Protein AF-A0A0L6VJB7-F1 (afdb_monomer_lite)

Organism: NCBI:txid27349

Foldseek 3Di:
DDDPDPVPVVPQLVDPPDDDPDDDDPVRVVVNVVVVVVVCVVPPDDPPDDWDWDADPVDNVHTPDIDDDDDPVRDDPVRVVVVCVVVVVVVVCVVVDPPPDD

Secondary structure (DSSP, 8-state):
-----GGGSTTSTT-TT----SPPPHHHHHHHHHHHHHHHHHH----SSS-EEEEETTEEEEEEEEE----GGGS-HHHHHHHHHHHHHHHHGGGGSPP---

pLDDT: mean 72.62, std 17.59, range [33.88, 93.62]

Radius of gyration: 21.63 Å; chains: 1; bounding box: 51×45×47 Å

Sequence (102 aa):
GSSINHSTCTLLYLNENLKPKCHPTPEEVSQGVTGACQKVDSTFFLLNSGRCVITDPKDFKSIIAVIEFTPWKQQTEKDKDNMNVLTTFLHGSKEFINPVAS

Structure (mmCIF, N/CA/C/O backbone):
data_AF-A0A0L6VJB7-F1
#
_entry.id   AF-A0A0L6VJB7-F1
#
loop_
_atom_site.group_PDB
_atom_site.id
_atom_site.type_symbol
_atom_site.label_atom_id
_atom_site.label_alt_id
_atom_site.label_comp_id
_atom_site.label_asym_id
_atom_site.label_entity_id
_atom_site.label_seq_id
_atom_site.pdbx_PDB_ins_code
_atom_site.Cartn_x
_atom_site.Cartn_y
_atom_site.Cartn_z
_atom_site.occupancy
_atom_site.B_iso_or_equiv
_atom_site.auth_seq_id
_atom_site.auth_comp_id
_atom_site.auth_asym_id
_atom_site.auth_atom_id
_atom_site.pdbx_PDB_model_num
ATOM 1 N N . GLY A 1 1 ? 36.037 -25.175 -31.353 1.00 33.88 1 GLY A N 1
ATOM 2 C CA . GLY A 1 1 ? 36.262 -25.296 -29.905 1.00 33.88 1 GLY A CA 1
ATOM 3 C C . GLY A 1 1 ? 35.439 -24.243 -29.207 1.00 33.88 1 GLY A C 1
ATOM 4 O O . GLY A 1 1 ? 35.613 -23.080 -29.530 1.00 33.88 1 GLY A O 1
ATOM 5 N N . SER A 1 2 ? 34.544 -24.698 -28.330 1.00 35.78 2 SER A N 1
ATOM 6 C CA . SER A 1 2 ? 33.689 -23.959 -27.386 1.00 35.78 2 SER A CA 1
ATOM 7 C C . SER A 1 2 ? 32.678 -22.954 -27.949 1.00 35.78 2 SER A C 1
ATOM 9 O O . SER A 1 2 ? 32.919 -21.755 -28.031 1.00 35.78 2 SER A O 1
ATOM 11 N N . SER A 1 3 ? 31.493 -23.495 -28.250 1.00 35.69 3 SER A N 1
ATOM 12 C CA . SER A 1 3 ? 30.220 -22.774 -28.307 1.00 35.69 3 SER A CA 1
ATOM 13 C C . SER A 1 3 ? 29.895 -22.236 -26.910 1.00 35.69 3 SER A C 1
ATOM 15 O O . SER A 1 3 ? 29.825 -23.008 -25.952 1.00 35.69 3 SER A O 1
ATOM 17 N N . ILE A 1 4 ? 29.753 -20.919 -26.768 1.00 42.94 4 ILE A N 1
ATOM 18 C CA . ILE A 1 4 ? 29.340 -20.296 -25.508 1.00 42.94 4 ILE A CA 1
ATOM 19 C C . ILE A 1 4 ? 27.820 -20.445 -25.439 1.00 42.94 4 ILE A C 1
ATOM 21 O O . ILE A 1 4 ? 27.083 -19.818 -26.197 1.00 42.94 4 ILE A O 1
ATOM 25 N N . ASN A 1 5 ? 27.365 -21.357 -24.583 1.00 38.28 5 ASN A N 1
ATOM 26 C CA . ASN A 1 5 ? 25.966 -21.740 -24.465 1.00 38.28 5 ASN A CA 1
ATOM 27 C C . ASN A 1 5 ? 25.083 -20.542 -24.074 1.00 38.28 5 ASN A C 1
ATOM 29 O O . ASN A 1 5 ? 25.275 -19.916 -23.027 1.00 38.28 5 ASN A O 1
ATOM 33 N N . HIS A 1 6 ? 24.060 -20.311 -24.899 1.00 39.84 6 HIS A N 1
ATOM 34 C CA . HIS A 1 6 ? 22.953 -19.360 -24.731 1.00 39.84 6 HIS A CA 1
ATOM 35 C C . HIS A 1 6 ? 22.259 -19.450 -23.352 1.00 39.84 6 HIS A C 1
ATOM 37 O O . HIS A 1 6 ? 21.656 -18.490 -22.889 1.00 39.84 6 HIS A O 1
ATOM 43 N N . SER A 1 7 ? 22.412 -20.572 -22.641 1.00 38.09 7 SER A N 1
ATOM 44 C CA . SER A 1 7 ? 21.884 -20.799 -21.288 1.00 38.09 7 SER A CA 1
ATOM 45 C C . SER A 1 7 ? 22.552 -19.981 -20.175 1.00 38.09 7 SER A C 1
ATOM 47 O O . SER A 1 7 ? 22.077 -20.010 -19.045 1.00 38.09 7 SER A O 1
ATOM 49 N N . THR A 1 8 ? 23.651 -19.270 -20.449 1.00 38.50 8 THR A N 1
ATOM 50 C CA . THR A 1 8 ? 24.414 -18.575 -19.391 1.00 38.50 8 THR A CA 1
ATOM 51 C C . THR A 1 8 ? 23.877 -17.166 -19.090 1.00 38.50 8 THR A C 1
ATOM 53 O O . THR A 1 8 ? 24.122 -16.646 -18.005 1.00 38.50 8 THR A O 1
ATOM 56 N N . CYS A 1 9 ? 23.105 -16.554 -20.000 1.00 38.06 9 CYS A N 1
ATOM 57 C CA . CYS A 1 9 ? 22.503 -15.229 -19.775 1.00 38.06 9 CYS A CA 1
ATOM 58 C C . CYS A 1 9 ? 21.233 -15.285 -18.908 1.00 38.06 9 CYS A C 1
ATOM 60 O O . CYS A 1 9 ? 20.973 -14.371 -18.131 1.00 38.06 9 CYS A O 1
ATOM 62 N N . THR A 1 10 ? 20.484 -16.391 -18.968 1.00 41.41 10 THR A N 1
ATOM 63 C CA . THR A 1 10 ? 19.161 -16.540 -18.334 1.00 41.41 10 THR A CA 1
ATOM 64 C C . THR A 1 10 ? 19.188 -16.476 -16.798 1.00 41.41 10 THR A C 1
ATOM 66 O O . THR A 1 10 ? 18.162 -16.225 -16.175 1.00 41.41 10 THR A O 1
ATOM 69 N N . LEU A 1 11 ? 20.345 -16.662 -16.152 1.00 39.66 11 LEU A N 1
ATOM 70 C CA . LEU A 1 11 ? 20.446 -16.723 -14.684 1.00 39.66 11 LEU A CA 1
ATOM 71 C C . LEU A 1 11 ? 20.785 -15.387 -13.999 1.00 39.66 11 LEU A C 1
ATOM 73 O O . LEU A 1 11 ? 20.870 -15.341 -12.772 1.00 39.66 11 LEU A O 1
ATOM 77 N N . LEU A 1 12 ? 20.977 -14.298 -14.748 1.00 44.28 12 LEU A N 1
ATOM 78 C CA . LEU A 1 12 ? 21.429 -13.022 -14.176 1.00 44.28 12 LEU A CA 1
ATOM 79 C C . LEU A 1 12 ? 20.311 -12.196 -13.522 1.00 44.28 12 LEU A C 1
ATOM 81 O O . LEU A 1 12 ? 20.590 -11.444 -12.594 1.00 44.28 12 LEU A O 1
ATOM 85 N N . TYR A 1 13 ? 19.056 -12.357 -13.946 1.00 46.03 13 TYR A N 1
ATOM 86 C CA . TYR A 1 13 ? 17.953 -11.490 -13.503 1.00 46.03 13 TYR A CA 1
ATOM 87 C C . TYR A 1 13 ? 17.286 -11.895 -12.180 1.00 46.03 13 TYR A C 1
ATOM 89 O O . TYR A 1 13 ? 16.488 -11.133 -11.640 1.00 46.03 13 TYR A O 1
ATOM 97 N N . LEU A 1 14 ? 17.626 -13.066 -11.633 1.00 46.97 14 LEU A N 1
ATOM 98 C CA . LEU A 1 14 ? 17.091 -13.558 -10.355 1.00 46.97 14 LEU A CA 1
ATOM 99 C C . LEU A 1 14 ? 18.113 -13.518 -9.212 1.00 46.97 14 LEU A C 1
ATOM 101 O O . LEU A 1 14 ? 17.798 -13.928 -8.098 1.00 46.97 14 LEU A O 1
ATOM 105 N N . ASN A 1 15 ? 19.338 -13.052 -9.470 1.00 47.66 15 ASN A N 1
ATOM 106 C CA . ASN A 1 15 ? 20.396 -13.034 -8.470 1.00 47.66 15 ASN A CA 1
ATOM 107 C C . ASN A 1 15 ? 20.751 -11.593 -8.096 1.00 47.66 15 ASN A C 1
ATOM 109 O O . ASN A 1 15 ? 21.441 -10.897 -8.838 1.00 47.66 15 ASN A O 1
ATOM 113 N N . GLU A 1 16 ? 20.326 -11.181 -6.903 1.00 54.50 16 GLU A N 1
ATOM 114 C CA . GLU A 1 16 ? 20.567 -9.852 -6.317 1.00 54.50 16 GLU A CA 1
ATOM 115 C C . GLU A 1 16 ? 22.069 -9.503 -6.190 1.00 54.50 16 GLU A C 1
ATOM 117 O O . GLU A 1 16 ? 22.433 -8.355 -5.942 1.00 54.50 16 GLU A O 1
ATOM 122 N N . ASN A 1 17 ? 22.958 -10.481 -6.406 1.00 52.81 17 ASN A N 1
ATOM 123 C CA . ASN A 1 17 ? 24.410 -10.351 -6.285 1.00 52.81 17 ASN A CA 1
ATOM 124 C C . ASN A 1 17 ? 25.148 -10.052 -7.604 1.00 52.81 17 ASN A C 1
ATOM 126 O O . ASN A 1 17 ? 26.373 -9.919 -7.592 1.00 52.81 17 ASN A O 1
ATOM 130 N N . LEU A 1 18 ? 24.458 -9.963 -8.747 1.00 56.03 18 LEU A N 1
ATOM 131 C CA . LEU A 1 18 ? 25.106 -9.761 -10.048 1.00 56.03 18 LEU A CA 1
ATOM 132 C C . LEU A 1 18 ? 24.695 -8.417 -10.662 1.00 56.03 18 LEU A C 1
ATOM 134 O O . LEU A 1 18 ? 23.558 -8.224 -11.077 1.00 56.03 18 LEU A O 1
ATOM 138 N N . LYS A 1 19 ? 25.644 -7.473 -10.752 1.00 55.19 19 LYS A N 1
ATOM 139 C CA . LYS A 1 19 ? 25.450 -6.223 -11.507 1.00 55.19 19 LYS A CA 1
ATOM 140 C C . LYS A 1 19 ? 25.406 -6.539 -13.011 1.00 55.19 19 LYS A C 1
ATOM 142 O O . LYS A 1 19 ? 26.414 -7.037 -13.527 1.00 55.19 19 LYS A O 1
ATOM 147 N N . PRO A 1 20 ? 24.308 -6.234 -13.729 1.00 56.81 20 PRO A N 1
ATOM 148 C CA . PRO A 1 20 ? 24.241 -6.479 -15.162 1.00 56.81 20 PRO A CA 1
ATOM 149 C C . PRO A 1 20 ? 25.257 -5.592 -15.893 1.00 56.81 20 PRO A C 1
ATOM 151 O O . PRO A 1 20 ? 25.328 -4.387 -15.657 1.00 56.81 20 PRO A O 1
ATOM 154 N N . LYS A 1 21 ? 26.067 -6.197 -16.769 1.00 60.19 21 LYS A N 1
ATOM 155 C CA . LYS A 1 21 ? 27.080 -5.497 -17.584 1.00 60.19 21 LYS A CA 1
ATOM 156 C C . LYS A 1 21 ? 26.555 -5.031 -18.950 1.00 60.19 21 LYS A C 1
ATOM 158 O O . LYS A 1 21 ? 27.273 -4.321 -19.646 1.00 60.19 21 LYS A O 1
ATOM 163 N N . CYS A 1 22 ? 25.338 -5.424 -19.327 1.00 62.84 22 CYS A N 1
ATOM 164 C CA . CYS A 1 22 ? 24.726 -5.154 -20.630 1.00 62.84 22 CYS A CA 1
ATOM 165 C C . CYS A 1 22 ? 23.271 -4.696 -20.458 1.00 62.84 22 CYS A C 1
ATOM 167 O O . CYS A 1 22 ? 22.633 -5.033 -19.460 1.00 62.84 22 CYS A O 1
ATOM 169 N N . HIS A 1 23 ? 22.756 -3.945 -21.437 1.00 67.88 23 HIS A N 1
ATOM 170 C CA . HIS A 1 23 ? 21.336 -3.596 -21.495 1.00 67.88 23 HIS A CA 1
ATOM 171 C C . HIS A 1 23 ? 20.483 -4.864 -21.671 1.00 67.88 23 HIS A C 1
ATOM 173 O O . HIS A 1 23 ? 20.871 -5.727 -22.461 1.00 67.88 23 HIS A O 1
ATOM 179 N N . PRO A 1 24 ? 19.341 -4.975 -20.974 1.00 70.38 24 PRO A N 1
ATOM 180 C CA . PRO A 1 24 ? 18.446 -6.111 -21.125 1.00 70.38 24 PRO A CA 1
ATOM 181 C C . PRO A 1 24 ? 17.791 -6.134 -22.506 1.00 70.38 24 PRO A C 1
ATOM 183 O O . PRO A 1 24 ? 17.451 -5.099 -23.083 1.00 70.38 24 PRO A O 1
ATOM 186 N N . THR A 1 25 ? 17.597 -7.338 -23.021 1.00 82.06 25 THR A N 1
ATOM 187 C CA . THR A 1 25 ? 16.828 -7.614 -24.233 1.00 82.06 25 THR A CA 1
ATOM 188 C C . THR A 1 25 ? 15.324 -7.425 -23.986 1.00 82.06 25 THR A C 1
ATOM 190 O O . THR A 1 25 ? 14.865 -7.528 -22.844 1.00 82.06 25 THR A O 1
ATOM 193 N N . PRO A 1 26 ? 14.510 -7.195 -25.036 1.00 81.50 26 PRO A N 1
ATOM 194 C CA . PRO A 1 26 ? 13.053 -7.104 -24.891 1.00 81.50 26 PRO A CA 1
ATOM 195 C C . PRO A 1 26 ? 12.424 -8.339 -24.227 1.00 81.50 26 PRO A C 1
ATOM 197 O O . PRO A 1 26 ? 11.453 -8.218 -23.482 1.00 81.50 26 PRO A O 1
ATOM 200 N N . GLU A 1 27 ? 12.995 -9.521 -24.463 1.00 79.81 27 GLU A N 1
ATOM 201 C CA . GLU A 1 27 ? 12.545 -10.776 -23.861 1.00 79.81 27 GLU A CA 1
ATOM 202 C C . GLU A 1 27 ? 12.854 -10.834 -22.357 1.00 79.81 27 GLU A C 1
ATOM 204 O O . GLU A 1 27 ? 11.973 -11.172 -21.571 1.00 79.81 27 GLU A O 1
ATOM 209 N N . GLU A 1 28 ? 14.054 -10.425 -21.931 1.00 76.75 28 GLU A N 1
ATOM 210 C CA . GLU A 1 28 ? 14.415 -10.335 -20.507 1.00 76.75 28 GLU A CA 1
ATOM 211 C C . GLU A 1 28 ? 13.544 -9.316 -19.762 1.00 76.75 28 GLU A C 1
ATOM 213 O O . GLU A 1 28 ? 13.117 -9.572 -18.636 1.00 76.75 28 GLU A O 1
ATOM 218 N N . VAL A 1 29 ? 13.218 -8.186 -20.400 1.00 79.56 29 VAL A N 1
ATOM 219 C CA . VAL A 1 29 ? 12.262 -7.216 -19.847 1.00 79.56 29 VAL A CA 1
ATOM 220 C C . VAL A 1 29 ? 10.882 -7.856 -19.697 1.00 79.56 29 VAL A C 1
ATOM 222 O O . VAL A 1 29 ? 10.280 -7.754 -18.633 1.00 79.56 29 VAL A O 1
ATOM 225 N N . SER A 1 30 ? 10.391 -8.560 -20.719 1.00 77.62 30 SER A N 1
ATOM 226 C CA . SER A 1 30 ? 9.087 -9.233 -20.673 1.00 77.62 30 SER A CA 1
ATOM 227 C C . SER A 1 30 ? 9.020 -10.307 -19.579 1.00 77.62 30 SER A C 1
ATOM 229 O O . SER A 1 30 ? 8.049 -10.361 -18.820 1.00 77.62 30 SER A O 1
ATOM 231 N N . GLN A 1 31 ? 10.069 -11.119 -19.438 1.00 77.25 31 GLN A N 1
ATOM 232 C CA . GLN A 1 31 ? 10.175 -12.135 -18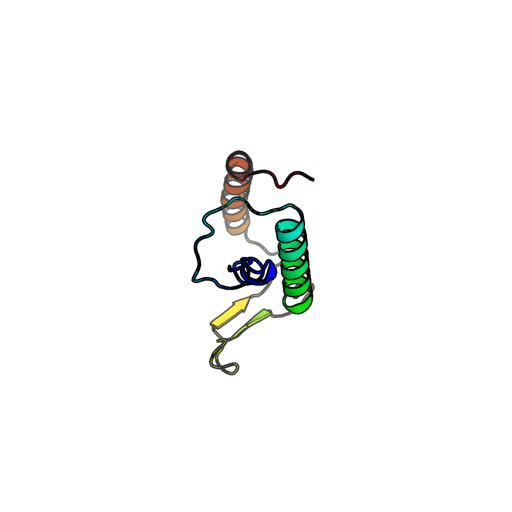.390 1.00 77.25 31 GLN A CA 1
ATOM 233 C C . GLN A 1 31 ? 10.258 -11.501 -16.997 1.00 77.25 31 GLN A C 1
ATOM 235 O O . GLN A 1 31 ? 9.559 -11.939 -16.082 1.00 77.25 31 GLN A O 1
ATOM 240 N N . GLY A 1 32 ? 11.052 -10.438 -16.840 1.00 79.94 32 GLY A N 1
ATOM 241 C CA . GLY A 1 32 ? 11.163 -9.690 -15.589 1.00 79.94 32 GLY A CA 1
ATOM 242 C C . GLY A 1 32 ? 9.839 -9.053 -15.167 1.00 79.94 32 GLY A C 1
ATOM 243 O O . GLY A 1 32 ? 9.436 -9.183 -14.012 1.00 79.94 32 GLY A O 1
ATOM 244 N N . VAL A 1 33 ? 9.121 -8.433 -16.109 1.00 79.31 33 VAL A N 1
ATOM 245 C CA . VAL A 1 33 ? 7.781 -7.870 -15.876 1.00 79.31 33 VAL A CA 1
ATOM 246 C C . VAL A 1 33 ? 6.795 -8.970 -15.491 1.00 79.31 33 VAL A C 1
ATOM 248 O O . VAL A 1 33 ? 6.096 -8.834 -14.492 1.00 79.31 33 VAL A O 1
ATOM 251 N N . THR A 1 34 ? 6.787 -10.094 -16.211 1.00 78.81 34 THR A N 1
ATOM 252 C CA . THR A 1 34 ? 5.905 -11.233 -15.905 1.00 78.81 34 THR A CA 1
ATOM 253 C C . THR A 1 34 ? 6.168 -11.789 -14.503 1.00 78.81 34 THR A C 1
ATOM 255 O O . THR A 1 34 ? 5.228 -12.008 -13.740 1.00 78.81 34 THR A O 1
ATOM 258 N N . GLY A 1 35 ? 7.438 -11.968 -14.127 1.00 81.31 35 GLY A N 1
ATOM 259 C CA . GLY A 1 35 ? 7.818 -12.427 -12.790 1.00 81.31 35 GLY A CA 1
ATOM 260 C C . GLY A 1 35 ? 7.449 -11.427 -11.691 1.00 81.31 35 GLY A C 1
ATOM 261 O O . GLY A 1 35 ? 6.991 -11.826 -10.620 1.00 81.31 35 GLY A O 1
ATOM 262 N N . ALA A 1 36 ? 7.585 -10.125 -11.957 1.00 74.38 36 ALA A N 1
ATOM 263 C CA . ALA A 1 36 ? 7.147 -9.080 -11.037 1.00 74.38 36 ALA A CA 1
ATOM 264 C C . ALA A 1 36 ? 5.623 -9.099 -10.841 1.00 74.38 36 ALA A C 1
ATOM 266 O O . ALA A 1 36 ? 5.168 -9.063 -9.699 1.00 74.38 36 ALA A O 1
ATOM 267 N N . CYS A 1 37 ? 4.844 -9.231 -11.920 1.00 80.06 37 CYS A N 1
ATOM 268 C CA . CYS A 1 37 ? 3.387 -9.358 -11.853 1.00 80.06 37 CYS A CA 1
ATOM 269 C C . CYS A 1 37 ? 2.966 -10.583 -11.033 1.00 80.06 37 CYS A C 1
ATOM 271 O O . CYS A 1 37 ? 2.215 -10.436 -10.080 1.00 80.06 37 CYS A O 1
ATOM 273 N N . GLN A 1 38 ? 3.529 -11.765 -11.308 1.00 80.50 38 GLN A N 1
ATOM 274 C CA . GLN A 1 38 ? 3.230 -12.988 -10.546 1.00 80.50 38 GLN A CA 1
ATOM 275 C C . GLN A 1 38 ? 3.567 -12.855 -9.053 1.00 80.50 38 GLN A C 1
ATOM 277 O O . GLN A 1 38 ? 2.849 -13.367 -8.188 1.00 80.50 38 GLN A O 1
ATOM 282 N N . LYS A 1 39 ? 4.665 -12.163 -8.726 1.00 78.12 39 LYS A N 1
ATOM 283 C CA . LYS A 1 39 ? 5.044 -11.891 -7.337 1.00 78.12 39 LYS A CA 1
ATOM 284 C C . LYS A 1 39 ? 4.041 -10.958 -6.667 1.00 78.12 39 LYS A C 1
ATOM 286 O O . LYS A 1 39 ? 3.611 -11.257 -5.563 1.00 78.12 39 LYS A O 1
ATOM 291 N N . VAL A 1 40 ? 3.640 -9.875 -7.333 1.00 76.19 40 VAL A N 1
ATOM 292 C CA . VAL A 1 40 ? 2.602 -8.966 -6.827 1.00 76.19 40 VAL A CA 1
ATOM 293 C C . VAL A 1 40 ? 1.282 -9.711 -6.648 1.00 76.19 40 VAL A C 1
ATOM 295 O O . VAL A 1 40 ? 0.719 -9.648 -5.566 1.00 76.19 40 VAL A O 1
ATOM 298 N N . ASP A 1 41 ? 0.832 -10.494 -7.625 1.00 76.12 41 ASP A N 1
ATOM 299 C CA . ASP A 1 41 ? -0.437 -11.231 -7.541 1.00 76.12 41 ASP A CA 1
ATOM 300 C C . ASP A 1 41 ? -0.473 -12.234 -6.377 1.00 76.12 41 ASP A C 1
ATOM 302 O O . ASP A 1 41 ? -1.533 -12.502 -5.814 1.00 76.12 41 ASP A O 1
ATOM 306 N N . SER A 1 42 ? 0.682 -12.789 -5.999 1.00 74.94 42 SER A N 1
ATOM 307 C CA . SER A 1 42 ? 0.790 -13.772 -4.914 1.00 74.94 42 SER A CA 1
ATOM 308 C C . SER A 1 42 ? 1.062 -13.171 -3.532 1.00 74.94 42 SER A C 1
ATOM 310 O O . SER A 1 42 ? 0.819 -13.848 -2.532 1.00 74.94 42 SER A O 1
ATOM 312 N N . THR A 1 43 ? 1.557 -11.931 -3.439 1.00 69.81 43 THR A N 1
ATOM 313 C CA . THR A 1 43 ? 1.926 -11.304 -2.154 1.00 69.81 43 THR A CA 1
ATOM 314 C C . THR A 1 43 ? 1.153 -10.033 -1.828 1.00 69.81 43 THR A C 1
ATOM 316 O O . THR A 1 43 ? 1.148 -9.606 -0.671 1.00 69.81 43 THR A O 1
ATOM 319 N N . PHE A 1 44 ? 0.517 -9.405 -2.814 1.00 72.62 44 PHE A N 1
ATOM 320 C CA . PHE A 1 44 ? -0.249 -8.189 -2.618 1.00 72.62 44 PHE A CA 1
ATOM 321 C C . PHE A 1 44 ? -1.632 -8.522 -2.077 1.00 72.62 44 PHE A C 1
ATOM 323 O O . PHE A 1 44 ? -2.430 -9.220 -2.699 1.00 72.62 44 PHE A O 1
ATOM 330 N N . PHE A 1 45 ? -1.939 -7.948 -0.921 1.00 68.69 45 PHE A N 1
ATOM 331 C CA . PHE A 1 45 ? -3.262 -8.011 -0.329 1.00 68.69 45 PHE A CA 1
ATOM 332 C C . PHE A 1 45 ? -3.843 -6.605 -0.306 1.00 68.69 45 PHE A C 1
ATOM 334 O O . PHE A 1 45 ? -3.364 -5.733 0.421 1.00 68.69 45 PHE A O 1
ATOM 341 N N . LEU A 1 46 ? -4.883 -6.382 -1.110 1.00 66.50 46 LEU A N 1
ATOM 342 C CA . LEU A 1 46 ? -5.617 -5.126 -1.088 1.00 66.50 46 LEU A CA 1
ATOM 343 C C . LEU A 1 46 ? -6.416 -5.033 0.218 1.00 66.50 46 LEU A C 1
ATOM 345 O O . LEU A 1 46 ? -7.336 -5.815 0.469 1.00 66.50 46 LEU A O 1
ATOM 349 N N . LEU A 1 47 ? -6.060 -4.069 1.059 1.00 68.06 47 LEU A N 1
ATOM 350 C CA . LEU A 1 47 ? -6.709 -3.844 2.346 1.00 68.06 47 LEU A CA 1
ATOM 351 C C . LEU A 1 47 ? -8.023 -3.076 2.141 1.00 68.06 47 LEU A C 1
ATOM 353 O O . LEU A 1 47 ? -8.057 -1.853 2.223 1.00 68.06 47 LEU A O 1
ATOM 357 N N . ASN A 1 48 ? -9.112 -3.796 1.862 1.00 57.19 48 ASN A N 1
ATOM 358 C CA . ASN A 1 48 ? -10.441 -3.191 1.676 1.00 57.19 48 ASN A CA 1
ATOM 359 C C . ASN A 1 48 ? -11.168 -2.900 3.002 1.00 57.19 48 ASN A C 1
ATOM 361 O O . ASN A 1 48 ? -12.034 -2.030 3.059 1.00 57.19 48 ASN A O 1
ATOM 365 N N . SER A 1 49 ? -10.833 -3.630 4.068 1.00 58.72 49 SER A N 1
ATOM 366 C CA . SER A 1 49 ? -11.363 -3.447 5.425 1.00 58.72 49 SER A CA 1
ATOM 367 C C . SER A 1 49 ? -10.571 -4.301 6.417 1.00 58.72 49 SER A C 1
ATOM 369 O O . SER A 1 49 ? -10.097 -5.373 6.045 1.00 58.72 49 SER A O 1
ATOM 371 N N . GLY A 1 50 ? -10.495 -3.884 7.683 1.00 57.41 50 GLY A N 1
ATOM 372 C CA . GLY A 1 50 ? -9.925 -4.686 8.771 1.00 57.41 50 GLY A CA 1
ATOM 373 C C . GLY A 1 50 ? -8.616 -4.141 9.346 1.00 57.41 50 GLY A C 1
ATOM 374 O O . GLY A 1 50 ? -8.020 -3.198 8.832 1.00 57.41 50 GLY A O 1
ATOM 375 N N . ARG A 1 51 ? -8.197 -4.739 10.465 1.00 66.31 51 ARG A N 1
ATOM 376 C CA . ARG A 1 51 ? -6.947 -4.432 11.167 1.00 66.31 51 ARG A CA 1
ATOM 377 C C . ARG A 1 51 ? -5.794 -5.122 10.439 1.00 66.31 51 ARG A C 1
ATOM 379 O O . ARG A 1 51 ? -5.717 -6.348 10.455 1.00 66.31 51 ARG A O 1
ATOM 386 N N . CYS A 1 52 ? -4.912 -4.354 9.805 1.00 77.19 52 CYS A N 1
ATOM 387 C CA . CYS A 1 52 ? -3.726 -4.914 9.163 1.00 77.19 52 CYS A CA 1
ATOM 388 C C . CYS A 1 52 ? -2.632 -5.094 10.218 1.00 77.19 52 CYS A C 1
ATOM 390 O O . CYS A 1 52 ? -2.304 -4.160 10.945 1.00 77.19 52 CYS A O 1
ATOM 392 N N . VAL A 1 53 ? -2.100 -6.308 10.336 1.00 79.75 53 VAL A N 1
ATOM 393 C CA . VAL A 1 53 ? -1.047 -6.644 11.297 1.00 79.75 53 VAL A CA 1
ATOM 394 C C . VAL A 1 53 ? 0.200 -7.011 10.511 1.00 79.75 53 VAL A C 1
ATOM 396 O O . VAL A 1 53 ? 0.191 -7.961 9.734 1.00 79.75 53 VAL A O 1
ATOM 399 N N . ILE A 1 54 ? 1.264 -6.246 10.713 1.00 84.06 54 ILE A N 1
ATOM 400 C CA . ILE A 1 54 ? 2.594 -6.544 10.196 1.00 84.06 54 ILE A CA 1
ATOM 401 C C . ILE A 1 54 ? 3.311 -7.360 11.267 1.00 84.06 54 ILE A C 1
ATOM 403 O O . ILE A 1 54 ? 3.524 -6.873 12.378 1.00 84.06 54 ILE A O 1
ATOM 407 N N . THR A 1 55 ? 3.677 -8.595 10.940 1.00 88.44 55 THR A N 1
ATOM 408 C CA . THR A 1 55 ? 4.412 -9.510 11.825 1.00 88.44 55 THR A CA 1
ATOM 409 C C . THR A 1 55 ? 5.873 -9.633 11.412 1.00 88.44 55 THR A C 1
ATOM 411 O O . THR A 1 55 ? 6.213 -9.382 10.255 1.00 88.44 55 THR A O 1
ATOM 414 N N . ASP A 1 56 ? 6.736 -10.053 12.337 1.00 87.94 56 ASP A N 1
ATOM 415 C CA . ASP A 1 56 ? 8.128 -10.373 12.017 1.00 87.94 56 ASP A CA 1
ATOM 416 C C . ASP A 1 56 ? 8.183 -11.579 11.058 1.00 87.94 56 ASP A C 1
ATOM 418 O O . ASP A 1 56 ? 7.641 -12.639 11.381 1.00 87.94 56 ASP A O 1
ATOM 422 N N . PRO A 1 57 ? 8.840 -11.468 9.887 1.00 84.69 57 PRO A N 1
ATOM 423 C CA . PRO A 1 57 ? 9.014 -12.599 8.977 1.00 84.69 57 PRO A CA 1
ATOM 424 C C . PRO A 1 57 ? 9.756 -13.790 9.599 1.00 84.69 57 PRO A C 1
ATOM 426 O O . PRO A 1 57 ? 9.636 -14.910 9.105 1.00 84.69 57 PRO A O 1
ATOM 429 N N . LYS A 1 58 ? 10.562 -13.556 10.643 1.00 90.62 58 LYS A N 1
ATOM 430 C CA . LYS A 1 58 ? 11.324 -14.590 11.358 1.00 90.62 58 LYS A CA 1
ATOM 431 C C . LYS A 1 58 ? 10.544 -15.207 12.518 1.00 90.62 58 LYS A C 1
ATOM 433 O O . LYS A 1 58 ? 10.834 -16.341 12.891 1.00 90.62 58 LYS A O 1
ATOM 438 N N . ASP A 1 59 ? 9.566 -14.488 13.067 1.00 91.62 59 ASP A N 1
ATOM 439 C CA . ASP A 1 59 ? 8.671 -14.970 14.118 1.00 91.62 59 ASP A CA 1
ATOM 440 C C . ASP A 1 59 ? 7.252 -14.433 13.903 1.00 91.62 59 ASP A C 1
ATOM 442 O O . ASP A 1 59 ? 6.900 -13.337 14.336 1.00 91.62 59 ASP A O 1
ATOM 446 N N . PHE A 1 60 ? 6.401 -15.253 13.287 1.00 83.19 60 PHE A N 1
ATOM 447 C CA . PHE A 1 60 ? 5.014 -14.892 12.982 1.00 83.19 60 PHE A CA 1
ATOM 448 C C . PHE A 1 60 ? 4.141 -14.630 14.221 1.00 83.19 60 PHE A C 1
ATOM 450 O O . PHE A 1 60 ? 3.022 -14.139 14.078 1.00 83.19 60 PHE A O 1
ATOM 457 N N . LYS A 1 61 ? 4.614 -14.952 15.434 1.00 89.19 61 LYS A N 1
ATOM 458 C CA . LYS A 1 61 ? 3.926 -14.592 16.684 1.00 89.19 61 LYS A CA 1
ATOM 459 C C . LYS A 1 61 ? 4.280 -13.184 17.163 1.00 89.19 61 LYS A C 1
ATOM 461 O O . LYS A 1 61 ? 3.550 -12.630 17.984 1.00 89.19 61 LYS A O 1
ATOM 466 N N . SER A 1 62 ? 5.369 -12.609 16.660 1.00 92.50 62 SER A N 1
ATOM 467 C CA . SER A 1 62 ? 5.812 -11.259 16.981 1.00 92.50 62 SER A CA 1
ATOM 468 C C . SER A 1 62 ? 5.160 -10.246 16.041 1.00 92.50 62 SER A C 1
ATOM 470 O O . SER A 1 62 ? 5.254 -10.350 14.816 1.00 92.50 62 SER A O 1
ATOM 472 N N . ILE A 1 63 ? 4.484 -9.251 16.615 1.00 88.75 63 ILE A N 1
ATOM 473 C CA . ILE A 1 63 ? 3.846 -8.160 15.871 1.00 88.75 63 ILE A CA 1
ATOM 474 C C . ILE A 1 63 ? 4.815 -6.978 15.814 1.00 88.75 63 ILE A C 1
ATOM 476 O O . ILE A 1 63 ? 5.212 -6.453 16.852 1.00 88.75 63 ILE A O 1
ATOM 480 N N . ILE A 1 64 ? 5.151 -6.532 1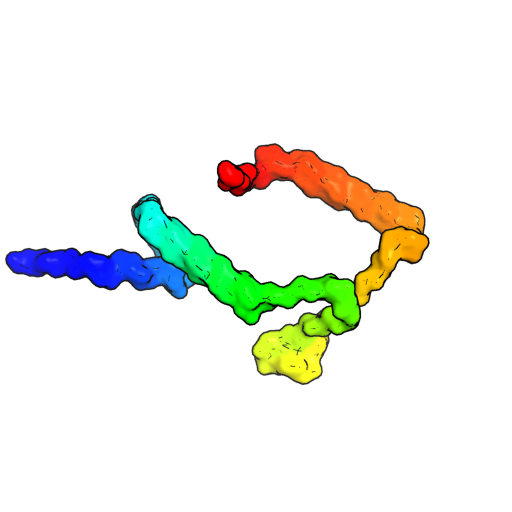4.603 1.00 91.62 64 ILE A N 1
ATOM 481 C CA . ILE A 1 64 ? 5.932 -5.312 14.364 1.00 91.62 64 IL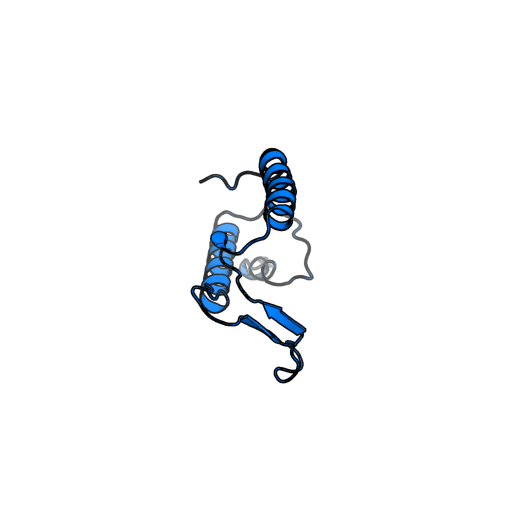E A CA 1
ATOM 482 C C . ILE A 1 64 ? 5.023 -4.087 14.461 1.00 91.62 64 ILE A C 1
ATOM 484 O O . ILE A 1 64 ? 5.354 -3.117 15.138 1.00 91.62 64 ILE A O 1
ATOM 488 N N . ALA A 1 65 ? 3.886 -4.112 13.764 1.00 87.56 65 ALA A N 1
ATOM 489 C CA . ALA A 1 65 ? 2.983 -2.971 13.702 1.00 87.56 65 ALA A CA 1
ATOM 490 C C . ALA A 1 65 ? 1.539 -3.396 13.443 1.00 87.56 65 ALA A C 1
ATOM 492 O O . ALA A 1 65 ? 1.269 -4.425 12.827 1.00 87.56 65 ALA A O 1
ATOM 493 N N . VAL A 1 66 ? 0.607 -2.554 13.879 1.00 83.06 66 VAL A N 1
ATOM 494 C CA . VAL A 1 66 ? -0.813 -2.667 13.555 1.00 83.06 66 VAL A CA 1
ATOM 495 C C . VAL A 1 66 ? -1.229 -1.387 12.848 1.00 83.06 66 VAL A C 1
ATOM 497 O O . VAL A 1 66 ? -1.043 -0.298 13.384 1.00 83.06 66 VAL A O 1
ATOM 500 N N . ILE A 1 67 ? -1.774 -1.520 11.645 1.00 84.31 67 ILE A N 1
ATOM 501 C CA . ILE A 1 67 ? -2.279 -0.411 10.845 1.00 84.31 67 ILE A CA 1
ATOM 502 C C . ILE A 1 67 ? -3.799 -0.379 10.985 1.00 84.31 67 ILE A C 1
ATOM 504 O O . ILE A 1 67 ? -4.494 -1.365 10.712 1.00 84.31 67 ILE A O 1
ATOM 508 N N . GLU A 1 68 ? -4.300 0.778 11.402 1.00 79.69 68 GLU A N 1
ATOM 509 C CA . GLU A 1 68 ? -5.720 1.090 11.494 1.00 79.69 68 GLU A CA 1
ATOM 510 C C . GLU A 1 68 ? -6.048 2.247 10.549 1.00 79.69 68 GLU A C 1
ATOM 512 O O . GLU A 1 68 ? -5.328 3.244 10.483 1.00 79.69 68 GLU A O 1
ATOM 517 N N . PHE A 1 69 ? -7.128 2.091 9.785 1.00 79.88 69 PHE A N 1
ATOM 518 C CA . PHE A 1 69 ? -7.567 3.091 8.823 1.00 79.88 69 PHE A CA 1
ATOM 519 C C . PHE A 1 69 ? -8.602 4.007 9.462 1.00 79.88 69 PHE A C 1
ATOM 521 O O . PHE A 1 69 ? -9.731 3.593 9.721 1.00 79.88 69 PHE A O 1
ATOM 528 N N . THR A 1 70 ? -8.236 5.270 9.653 1.00 81.25 70 THR A N 1
ATOM 529 C CA . THR A 1 70 ? -9.164 6.297 10.130 1.00 81.25 70 THR A CA 1
ATOM 530 C C . THR A 1 70 ? -9.841 6.981 8.936 1.00 81.25 70 THR A C 1
ATOM 532 O O . THR A 1 70 ? -9.149 7.597 8.115 1.00 81.25 70 THR A O 1
ATOM 535 N N . PRO A 1 71 ? -11.182 6.919 8.815 1.00 85.00 71 PRO A N 1
ATOM 536 C CA . PRO A 1 71 ? -11.919 7.595 7.752 1.00 85.00 71 PRO A CA 1
ATOM 537 C C . PRO A 1 71 ? -11.605 9.093 7.688 1.00 85.00 71 PRO A C 1
ATOM 539 O O . PRO A 1 71 ? -11.528 9.755 8.718 1.00 85.00 71 PRO A O 1
ATOM 542 N N . TRP A 1 72 ? -11.538 9.667 6.481 1.00 84.62 72 TRP A N 1
ATOM 543 C CA . TRP A 1 72 ? -11.224 11.094 6.284 1.00 84.62 72 TRP A CA 1
ATOM 544 C C . TRP A 1 72 ? -12.111 12.046 7.101 1.00 84.62 72 TRP A C 1
ATOM 546 O O . TRP A 1 72 ? -11.640 13.032 7.661 1.00 84.62 72 TRP A O 1
ATOM 556 N N . LYS A 1 73 ? -13.408 11.730 7.216 1.00 88.38 73 LYS A N 1
ATOM 557 C CA . LYS A 1 73 ? -14.375 12.530 7.989 1.00 88.38 73 LYS A CA 1
ATOM 558 C C . LYS A 1 73 ? -14.073 12.565 9.493 1.00 88.38 73 LYS A C 1
ATOM 560 O O . LYS A 1 73 ? -14.584 13.443 10.174 1.00 88.38 73 LYS A O 1
ATOM 565 N N . GLN A 1 74 ? -13.294 11.608 9.993 1.00 87.25 74 GLN A N 1
ATOM 566 C CA . GLN A 1 74 ? -12.912 11.475 11.400 1.00 87.25 74 GLN A CA 1
ATOM 567 C C . GLN A 1 74 ? -11.503 12.027 11.681 1.00 87.25 74 GLN A C 1
ATOM 569 O O . GLN A 1 74 ? -11.077 12.030 12.830 1.00 87.25 74 GLN A O 1
ATOM 574 N N . GLN A 1 75 ? -10.788 12.500 10.654 1.00 88.69 75 GLN A N 1
ATOM 575 C CA . GLN A 1 75 ? -9.476 13.133 10.804 1.00 88.69 75 GLN A CA 1
ATOM 576 C C . GLN A 1 75 ? -9.612 14.518 11.435 1.00 88.69 75 GLN A C 1
ATOM 578 O O . GLN A 1 75 ? -10.547 15.262 11.113 1.00 88.69 75 GLN A O 1
ATOM 583 N N . THR A 1 76 ? -8.655 14.894 12.285 1.00 91.69 76 THR A N 1
ATOM 584 C CA . THR A 1 76 ? -8.594 16.266 12.800 1.00 91.69 76 THR A CA 1
ATOM 585 C C . THR A 1 76 ? -8.172 17.227 11.686 1.00 91.69 76 THR A C 1
ATOM 587 O O . THR A 1 76 ? -7.513 16.825 10.729 1.00 91.69 76 THR A O 1
ATOM 590 N N . GLU A 1 77 ? -8.520 18.512 11.793 1.00 93.62 77 GLU A N 1
ATOM 591 C CA . GLU A 1 77 ? -8.076 19.521 10.812 1.00 93.62 77 GLU A CA 1
ATOM 592 C C . GLU A 1 77 ? -6.542 19.554 10.685 1.00 93.62 77 GLU A C 1
ATOM 594 O O . GLU A 1 77 ? -6.010 19.585 9.581 1.00 93.62 77 GLU A O 1
ATOM 599 N N . LYS A 1 78 ? -5.823 19.391 11.803 1.00 93.44 78 LYS A N 1
ATOM 600 C CA . LYS A 1 78 ? -4.357 19.306 11.816 1.00 93.44 78 LYS A CA 1
ATOM 601 C C . LYS A 1 78 ? -3.824 18.105 11.026 1.00 93.44 78 LYS A C 1
ATOM 603 O O . LYS A 1 78 ? -2.816 18.228 10.332 1.00 93.44 78 LYS A O 1
ATOM 608 N N . ASP A 1 79 ? -4.471 16.945 11.130 1.00 88.94 79 ASP A N 1
ATOM 609 C CA . ASP A 1 79 ? -4.055 15.749 10.387 1.00 88.94 79 ASP A CA 1
ATOM 610 C C . ASP A 1 79 ? -4.274 15.931 8.883 1.00 88.94 79 ASP A C 1
ATOM 612 O O . ASP A 1 79 ? -3.426 15.541 8.076 1.00 88.94 79 ASP A O 1
ATOM 616 N N . LYS A 1 80 ? -5.376 16.589 8.502 1.00 91.94 80 LYS A N 1
ATOM 617 C CA . LYS A 1 80 ? -5.657 16.938 7.105 1.00 91.94 80 LYS A CA 1
ATOM 618 C C . LYS A 1 80 ? -4.630 17.924 6.558 1.00 91.94 80 LYS A C 1
ATOM 620 O O . LYS A 1 80 ? -4.137 17.715 5.454 1.00 91.94 80 LYS A O 1
ATOM 625 N N . ASP A 1 81 ? -4.265 18.945 7.328 1.00 93.38 81 ASP A N 1
ATOM 626 C CA . ASP A 1 81 ? -3.247 19.919 6.928 1.00 93.38 81 ASP A CA 1
ATOM 627 C C . ASP A 1 81 ? -1.887 19.252 6.714 1.00 93.38 81 ASP A C 1
ATOM 629 O O . ASP A 1 81 ? -1.251 19.440 5.675 1.00 93.38 81 ASP A O 1
ATOM 633 N N . ASN A 1 82 ? -1.470 18.387 7.640 1.00 90.12 82 ASN A N 1
ATOM 634 C CA . ASN A 1 82 ? -0.244 17.605 7.485 1.00 90.12 82 ASN A CA 1
ATOM 635 C C . ASN A 1 82 ? -0.292 16.704 6.241 1.00 90.12 82 ASN A C 1
ATOM 637 O O . ASN A 1 82 ? 0.700 16.584 5.515 1.00 90.12 82 ASN A O 1
ATOM 641 N N . MET A 1 83 ? -1.447 16.094 5.956 1.00 89.88 83 MET A N 1
ATOM 642 C CA . MET A 1 83 ? -1.632 15.306 4.738 1.00 89.88 83 MET A CA 1
ATOM 643 C C . MET A 1 83 ? -1.582 16.149 3.469 1.00 89.88 83 MET A C 1
ATOM 645 O O . MET A 1 83 ? -0.984 15.721 2.481 1.00 89.88 83 MET A O 1
ATOM 649 N N . ASN A 1 84 ? -2.130 17.360 3.490 1.00 90.00 84 ASN A N 1
ATOM 650 C CA . ASN A 1 84 ? -2.046 18.291 2.372 1.00 90.00 84 ASN A CA 1
ATOM 651 C C . ASN A 1 84 ? -0.597 18.698 2.087 1.00 90.00 84 ASN A C 1
ATOM 653 O O . ASN A 1 84 ? -0.207 18.764 0.923 1.00 90.00 84 ASN A O 1
ATOM 657 N N . VAL A 1 85 ? 0.231 18.889 3.120 1.00 92.81 85 VAL A N 1
ATOM 658 C CA . VAL A 1 85 ? 1.666 19.166 2.944 1.00 92.81 85 VAL A CA 1
ATOM 659 C C . VAL A 1 85 ? 2.358 18.010 2.219 1.00 92.81 85 VAL A C 1
ATOM 661 O O . VAL A 1 85 ? 2.998 18.225 1.187 1.00 92.81 85 VAL A O 1
ATOM 664 N N . LEU A 1 86 ? 2.198 16.775 2.710 1.00 88.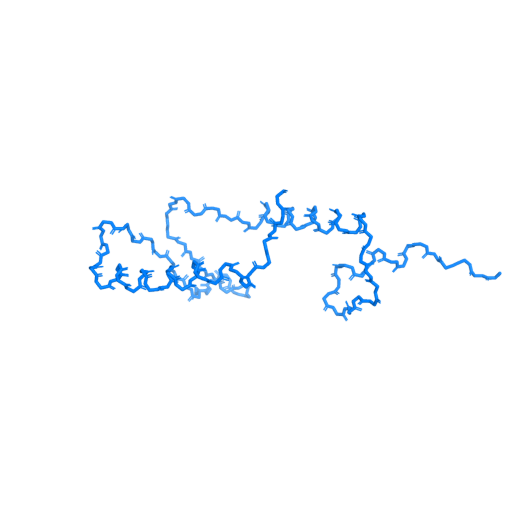81 86 LEU A N 1
ATOM 665 C CA . LEU A 1 86 ? 2.845 15.608 2.103 1.00 88.81 86 LEU A CA 1
ATOM 666 C C . LEU A 1 86 ? 2.350 15.357 0.672 1.00 88.81 86 LEU A C 1
ATOM 668 O O . LEU A 1 86 ? 3.149 15.116 -0.230 1.00 88.81 86 LEU A O 1
ATOM 672 N N . THR A 1 87 ? 1.038 15.414 0.450 1.00 89.38 87 THR A N 1
ATOM 673 C CA . THR A 1 87 ? 0.447 15.164 -0.874 1.00 89.38 87 THR A CA 1
ATOM 674 C C . THR A 1 87 ? 0.843 16.236 -1.882 1.00 89.38 87 THR A C 1
ATOM 676 O O . THR A 1 87 ? 1.166 15.895 -3.018 1.00 89.38 87 THR A O 1
ATOM 679 N N . THR A 1 88 ? 0.917 17.504 -1.471 1.00 92.19 88 THR A N 1
ATOM 680 C CA . THR A 1 88 ? 1.417 18.598 -2.317 1.00 92.19 88 THR A CA 1
ATOM 681 C C . THR A 1 88 ? 2.878 18.371 -2.697 1.00 92.19 88 THR A C 1
ATOM 683 O O . THR A 1 88 ? 3.234 18.490 -3.869 1.00 92.19 88 THR A O 1
ATOM 686 N N . PHE A 1 89 ? 3.718 17.971 -1.736 1.00 91.44 89 PHE A N 1
ATOM 687 C CA . PHE A 1 89 ? 5.119 17.644 -1.999 1.00 91.44 89 PHE A CA 1
ATOM 688 C C . PHE A 1 89 ? 5.264 16.490 -3.001 1.00 91.44 89 PHE A C 1
ATOM 690 O O . PHE A 1 89 ? 5.991 16.608 -3.989 1.00 91.44 89 PHE A O 1
ATOM 697 N N . LEU A 1 90 ? 4.543 15.385 -2.787 1.00 88.06 90 LEU A N 1
ATOM 698 C CA . LEU A 1 90 ? 4.567 14.232 -3.691 1.00 88.06 90 LEU A CA 1
ATOM 699 C C . LEU A 1 90 ? 4.029 14.592 -5.080 1.00 88.06 90 LEU A C 1
ATOM 701 O O . LEU A 1 90 ? 4.557 14.125 -6.087 1.00 88.06 90 LEU A O 1
ATOM 705 N N . HIS A 1 91 ? 3.013 15.454 -5.145 1.00 87.44 91 HIS A N 1
ATOM 706 C CA . HIS A 1 91 ? 2.467 15.942 -6.404 1.00 87.44 91 HIS A CA 1
ATOM 707 C C . HIS A 1 91 ? 3.501 16.744 -7.200 1.00 87.44 91 HIS A C 1
ATOM 709 O O . HIS A 1 91 ? 3.678 16.485 -8.387 1.00 87.44 91 HIS A O 1
ATOM 715 N N . GLY A 1 92 ? 4.204 17.679 -6.555 1.00 86.38 92 GLY A N 1
ATOM 716 C CA . GLY A 1 92 ? 5.299 18.422 -7.187 1.00 86.38 92 GLY A CA 1
ATOM 717 C C . GLY A 1 92 ? 6.493 17.533 -7.546 1.00 86.38 92 GLY A C 1
ATOM 718 O O . GLY A 1 92 ? 7.201 17.799 -8.509 1.00 86.38 92 GLY A O 1
ATOM 719 N N . SER A 1 93 ? 6.676 16.424 -6.827 1.00 86.62 93 SER A N 1
ATOM 720 C CA . SER A 1 93 ? 7.766 15.479 -7.079 1.00 86.62 93 SER A CA 1
ATOM 721 C C . SER A 1 93 ? 7.567 14.624 -8.336 1.00 86.62 93 SER A C 1
ATOM 723 O O . SER A 1 93 ? 8.512 13.973 -8.773 1.00 86.62 93 SER A O 1
ATOM 725 N N . LYS A 1 94 ? 6.372 14.625 -8.945 1.00 82.75 94 LYS A N 1
ATOM 726 C CA . LYS A 1 94 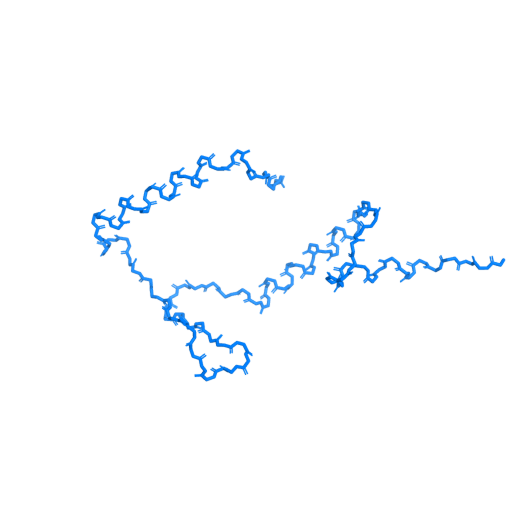? 6.070 13.844 -10.159 1.00 82.7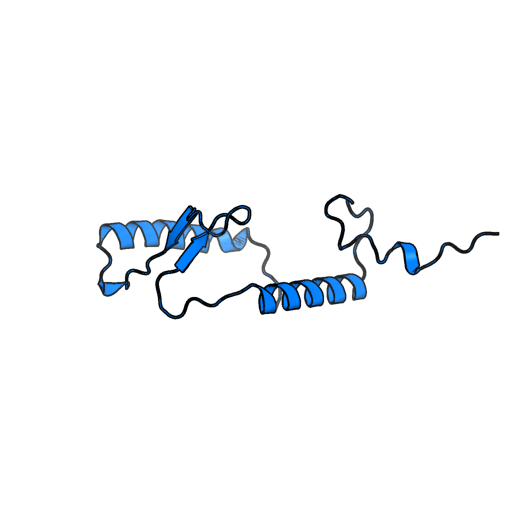5 94 LYS A CA 1
ATOM 727 C C . LYS A 1 94 ? 7.013 14.145 -11.321 1.00 82.75 94 LYS A C 1
ATOM 729 O O . LYS A 1 94 ? 7.300 13.243 -12.091 1.00 82.75 94 LYS A O 1
ATOM 734 N N . GLU A 1 95 ? 7.515 15.373 -11.430 1.00 78.56 95 GLU A N 1
ATOM 735 C CA . GLU A 1 95 ? 8.471 15.759 -12.478 1.00 78.56 95 GLU A CA 1
ATOM 736 C C . GLU A 1 95 ? 9.833 15.056 -12.334 1.00 78.56 95 GLU A C 1
ATOM 738 O O . GLU A 1 95 ? 10.564 14.916 -13.312 1.00 78.56 95 GLU A O 1
ATOM 743 N N . PHE A 1 96 ? 10.165 14.575 -11.132 1.00 77.94 96 PHE A N 1
ATOM 744 C CA . PHE A 1 96 ? 11.420 13.879 -10.827 1.00 77.94 96 PHE A CA 1
ATOM 745 C C . PHE A 1 96 ? 11.275 12.354 -10.814 1.00 77.94 96 PHE A C 1
ATOM 747 O O . PHE A 1 96 ? 12.275 11.637 -10.747 1.00 77.94 96 PHE A O 1
ATOM 754 N N . ILE A 1 97 ? 10.043 11.845 -10.863 1.00 72.75 97 ILE A N 1
ATOM 755 C CA . ILE A 1 97 ? 9.756 10.414 -10.924 1.00 72.75 97 ILE A CA 1
ATOM 756 C C . ILE A 1 97 ? 9.508 10.086 -12.393 1.00 72.75 97 ILE A C 1
ATOM 758 O O . ILE A 1 97 ? 8.592 10.625 -13.006 1.00 72.75 97 ILE A O 1
ATOM 762 N N . ASN A 1 98 ? 10.346 9.220 -12.964 1.00 59.09 98 ASN A N 1
ATOM 763 C CA . ASN A 1 98 ? 10.266 8.858 -14.375 1.00 59.09 98 ASN A CA 1
ATOM 764 C C . ASN A 1 98 ? 8.842 8.350 -14.684 1.00 59.09 98 ASN A C 1
ATOM 766 O O . ASN A 1 98 ? 8.424 7.368 -14.056 1.00 59.09 98 ASN A O 1
ATOM 770 N N . PRO A 1 99 ? 8.071 8.996 -15.580 1.00 57.16 99 PRO A N 1
ATOM 771 C CA . PRO A 1 99 ? 6.747 8.510 -15.919 1.00 57.16 99 PRO A CA 1
ATOM 772 C C . PRO A 1 99 ? 6.907 7.108 -16.497 1.00 57.16 99 PRO A C 1
ATOM 774 O O . PRO A 1 99 ? 7.624 6.903 -17.477 1.00 57.16 99 PRO A O 1
ATOM 777 N N . VAL A 1 100 ? 6.268 6.124 -15.866 1.00 53.94 100 VAL A N 1
ATOM 778 C CA . VAL A 1 100 ? 6.130 4.799 -16.465 1.00 53.94 100 VAL A CA 1
ATOM 779 C C . VAL A 1 100 ? 5.227 5.019 -17.674 1.00 53.94 100 VAL A C 1
ATOM 781 O O . VAL A 1 100 ? 4.031 5.260 -17.511 1.00 53.94 100 VAL A O 1
ATOM 784 N N . ALA A 1 101 ? 5.825 5.105 -18.864 1.00 50.84 101 ALA A N 1
ATOM 785 C CA . ALA A 1 101 ? 5.088 5.314 -20.102 1.00 50.84 101 ALA A CA 1
ATOM 786 C C . ALA A 1 101 ? 3.990 4.244 -20.196 1.00 50.84 101 ALA A C 1
ATOM 788 O O . ALA A 1 101 ? 4.279 3.056 -20.044 1.00 50.84 101 ALA A O 1
ATOM 789 N N . SER A 1 102 ? 2.741 4.700 -20.338 1.00 45.72 102 SER A N 1
ATOM 790 C CA . SER A 1 102 ? 1.569 3.843 -20.559 1.00 45.72 102 SER A CA 1
ATOM 791 C C . SER A 1 102 ? 1.542 3.304 -21.981 1.00 45.72 102 SER A C 1
ATOM 793 O O . SER A 1 102 ? 2.000 4.038 -22.886 1.00 45.72 102 SER A O 1
#